Protein AF-A0A2E9F8Y3-F1 (afdb_monomer_lite)

Foldseek 3Di:
DPVVVVVVVVCCVPVVVVVVVVVVVVVVVVPPPPDDQLEDQPDPLQPDQLEKDQDPVDPQWMWTDDAAQRFQWIWIAGSNNHTDDIGHDPDDGRHGDRYDD

Radius of gyration: 26.41 Å; chains: 1; bounding box: 77×26×46 Å

Sequence (101 aa):
MPISKIYIHIVQLIVIPLCLTSSALYASEQDKDTWVDLGLIEHEEIREASGMVASRKNSGVLWIHNDSDNPNCLYALDIKGRHLGIYHIEGIINRDWEDIA

pLDDT: mean 87.55, std 10.81, range [58.41, 98.19]

Structure (mmCIF, N/CA/C/O backbone):
data_AF-A0A2E9F8Y3-F1
#
_entry.id   AF-A0A2E9F8Y3-F1
#
loop_
_atom_site.group_PDB
_atom_site.id
_atom_site.type_symbol
_atom_site.label_atom_id
_atom_site.label_alt_id
_atom_site.label_comp_id
_atom_site.label_asym_id
_atom_site.label_entity_id
_atom_site.label_seq_id
_atom_site.pdbx_PDB_ins_code
_atom_site.Cartn_x
_atom_site.Cartn_y
_atom_site.Cartn_z
_atom_site.occupancy
_atom_site.B_iso_or_equiv
_atom_site.auth_seq_id
_atom_site.auth_comp_id
_atom_site.auth_asym_id
_atom_site.auth_atom_id
_atom_site.pdbx_PDB_model_num
ATOM 1 N N . MET A 1 1 ? 65.399 -11.427 -23.860 1.00 59.41 1 MET A N 1
ATOM 2 C CA . MET A 1 1 ? 64.332 -10.504 -23.396 1.00 59.41 1 MET A CA 1
ATOM 3 C C . MET A 1 1 ? 63.160 -10.218 -24.374 1.00 59.41 1 MET A C 1
ATOM 5 O O . MET A 1 1 ? 62.316 -9.427 -23.970 1.00 59.41 1 MET A O 1
ATOM 9 N N . PRO A 1 2 ? 63.000 -10.816 -25.583 1.00 71.69 2 PRO A N 1
ATOM 10 C CA . PRO A 1 2 ? 61.796 -10.566 -26.406 1.00 71.69 2 PRO A CA 1
ATOM 11 C C . PRO A 1 2 ? 60.650 -11.575 -26.178 1.00 71.69 2 PRO A C 1
ATOM 13 O O . PRO A 1 2 ? 59.482 -11.215 -26.266 1.00 71.69 2 PRO A O 1
ATOM 16 N N . ILE A 1 3 ? 60.971 -12.821 -25.819 1.00 67.12 3 ILE A N 1
ATOM 17 C CA . ILE A 1 3 ? 60.002 -13.928 -25.751 1.00 67.12 3 ILE A CA 1
ATOM 18 C C . ILE A 1 3 ? 59.019 -13.779 -24.573 1.00 67.12 3 ILE A C 1
ATOM 20 O O . ILE A 1 3 ? 57.825 -14.003 -24.736 1.00 67.12 3 ILE A O 1
ATOM 24 N N . SER A 1 4 ? 59.477 -13.325 -23.401 1.00 69.19 4 SER A N 1
ATOM 25 C CA . SER A 1 4 ? 58.607 -13.118 -22.231 1.00 69.19 4 SER A CA 1
ATOM 26 C C . SER A 1 4 ? 57.571 -12.007 -22.436 1.00 69.19 4 SER A C 1
ATOM 28 O O . SER A 1 4 ? 56.451 -12.129 -21.954 1.00 69.19 4 SER A O 1
ATOM 30 N N . LYS A 1 5 ? 57.905 -10.953 -23.194 1.00 70.94 5 LYS A N 1
ATOM 31 C CA . LYS A 1 5 ? 56.957 -9.882 -23.547 1.00 70.94 5 LYS A CA 1
ATOM 32 C C . LYS A 1 5 ? 55.862 -10.387 -24.488 1.00 70.94 5 LYS A C 1
ATOM 34 O O . LYS A 1 5 ? 54.705 -10.029 -24.312 1.00 70.94 5 LYS A O 1
ATOM 39 N N . ILE A 1 6 ? 56.212 -11.267 -25.430 1.00 77.94 6 ILE A N 1
ATOM 40 C CA . ILE A 1 6 ? 55.250 -11.915 -26.335 1.00 77.94 6 ILE A CA 1
ATOM 41 C C . ILE A 1 6 ? 54.255 -12.773 -25.540 1.00 77.94 6 ILE A C 1
ATOM 43 O O . ILE A 1 6 ? 53.054 -12.649 -25.750 1.00 77.94 6 ILE A O 1
ATOM 47 N N . TYR A 1 7 ? 54.722 -13.568 -24.570 1.00 79.81 7 TYR A N 1
ATOM 48 C CA . TYR A 1 7 ? 53.830 -14.354 -23.708 1.00 79.81 7 TYR A CA 1
ATOM 49 C C . TYR A 1 7 ? 52.905 -13.484 -22.850 1.00 79.81 7 TYR A C 1
ATOM 51 O O . TYR A 1 7 ? 51.722 -13.792 -22.739 1.00 79.81 7 TYR A O 1
ATOM 59 N N . ILE A 1 8 ? 53.404 -12.375 -22.296 1.00 78.00 8 ILE A N 1
ATOM 60 C CA . ILE A 1 8 ? 52.576 -11.430 -21.530 1.00 78.00 8 ILE A CA 1
ATOM 61 C C . ILE A 1 8 ? 51.471 -10.838 -22.414 1.00 78.00 8 ILE A C 1
ATOM 63 O O . ILE A 1 8 ? 50.316 -10.808 -21.997 1.00 78.00 8 ILE A O 1
ATOM 67 N N . HIS A 1 9 ? 51.792 -10.434 -23.646 1.00 77.56 9 HIS A N 1
ATOM 68 C CA . HIS A 1 9 ? 50.793 -9.899 -24.572 1.00 77.56 9 HIS A CA 1
ATOM 69 C C . HIS A 1 9 ? 49.769 -10.950 -25.014 1.00 77.56 9 HIS A C 1
ATOM 71 O O . HIS A 1 9 ? 48.585 -10.637 -25.082 1.00 77.56 9 HIS A O 1
ATOM 77 N N . ILE A 1 10 ? 50.183 -12.200 -25.247 1.00 82.00 10 ILE A N 1
ATOM 78 C CA . ILE A 1 10 ? 49.256 -13.298 -25.567 1.00 82.00 10 ILE A CA 1
ATOM 79 C C . ILE A 1 10 ? 48.306 -13.568 -24.392 1.00 82.00 10 ILE A C 1
ATOM 81 O O . ILE A 1 10 ? 47.102 -13.692 -24.597 1.00 82.00 10 ILE A O 1
ATOM 85 N N . VAL A 1 11 ? 48.816 -13.602 -23.156 1.00 79.75 11 VAL A N 1
ATOM 86 C CA . VAL A 1 11 ? 47.981 -13.790 -21.958 1.00 79.75 11 VAL A CA 1
ATOM 87 C C . VAL A 1 11 ? 47.009 -12.622 -21.781 1.00 79.75 11 VAL A C 1
ATOM 89 O O . VAL A 1 11 ? 45.827 -12.850 -21.538 1.00 79.75 11 VAL A O 1
ATOM 92 N N . GLN A 1 12 ? 47.460 -11.379 -21.971 1.00 75.38 12 GLN A N 1
ATOM 93 C CA . GLN A 1 12 ? 46.590 -10.197 -21.922 1.00 75.38 12 GLN A CA 1
ATOM 94 C C . GLN A 1 12 ? 45.484 -10.249 -22.986 1.00 75.38 12 GLN A C 1
ATOM 96 O O . GLN A 1 12 ? 44.329 -9.974 -22.669 1.00 75.38 12 GLN A O 1
ATOM 101 N N . LEU A 1 13 ? 45.811 -10.658 -24.216 1.00 81.31 13 LEU A N 1
ATOM 102 C CA . LEU A 1 13 ? 44.851 -10.785 -25.319 1.00 81.31 13 LEU A CA 1
ATOM 103 C C . LEU A 1 13 ? 43.819 -11.899 -25.115 1.00 81.31 13 LEU A C 1
ATOM 105 O O . LEU A 1 13 ? 42.795 -11.876 -25.785 1.00 81.31 13 LEU A O 1
ATOM 109 N N . ILE A 1 14 ? 44.058 -12.853 -24.213 1.00 84.00 14 ILE A N 1
ATOM 110 C CA . ILE A 1 14 ? 43.098 -13.918 -23.888 1.00 84.00 14 ILE A CA 1
ATOM 111 C C . ILE A 1 14 ? 42.281 -13.547 -22.646 1.00 84.00 14 ILE A C 1
ATOM 113 O O . ILE A 1 14 ? 41.055 -13.632 -22.659 1.00 84.00 14 ILE A O 1
ATOM 117 N N . VAL A 1 15 ? 42.945 -13.106 -21.576 1.00 83.38 15 VAL A N 1
ATOM 118 C CA . VAL A 1 15 ? 42.305 -12.862 -20.275 1.00 83.38 15 VAL A CA 1
ATOM 119 C C . VAL A 1 15 ? 41.381 -11.646 -20.316 1.00 83.38 15 VAL A C 1
ATOM 121 O O . VAL A 1 15 ? 40.284 -11.700 -19.767 1.00 83.38 15 VAL A O 1
ATOM 124 N N . ILE A 1 16 ? 41.783 -10.564 -20.991 1.00 81.25 16 ILE A N 1
ATOM 125 C CA . ILE A 1 16 ? 40.987 -9.330 -21.052 1.00 81.25 16 ILE A CA 1
ATOM 126 C C . ILE A 1 16 ? 39.639 -9.557 -21.758 1.00 81.25 16 ILE A C 1
ATOM 128 O O . I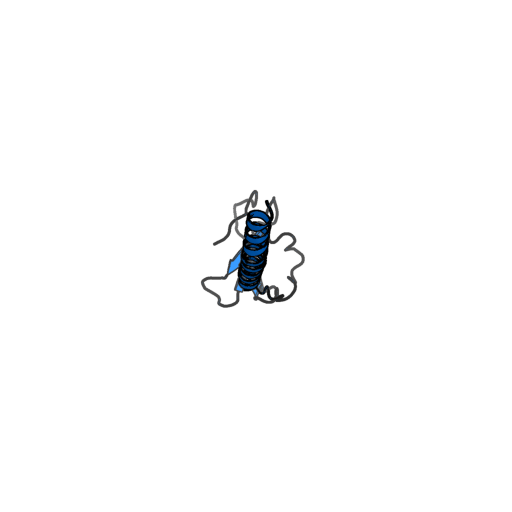LE A 1 16 ? 38.614 -9.259 -21.143 1.00 81.25 16 ILE A O 1
ATOM 132 N N . PRO A 1 17 ? 39.575 -10.105 -22.989 1.00 81.06 17 PRO A N 1
ATOM 133 C CA . PRO A 1 17 ? 38.287 -10.370 -23.622 1.00 81.06 17 PRO A CA 1
ATOM 134 C C . PRO A 1 17 ? 37.457 -11.403 -22.858 1.00 81.06 17 PRO A C 1
ATOM 136 O O . PRO A 1 17 ? 36.250 -11.215 -22.756 1.00 81.06 17 PRO A O 1
ATOM 139 N N . LEU A 1 18 ? 38.075 -12.423 -22.248 1.00 81.88 18 LEU A N 1
ATOM 140 C CA . LEU A 1 18 ? 37.351 -13.412 -21.440 1.00 81.88 18 LEU A CA 1
ATOM 141 C C . LEU A 1 18 ? 36.667 -12.774 -20.218 1.00 81.88 18 LEU A C 1
ATOM 143 O O . LEU A 1 18 ? 35.493 -13.044 -19.947 1.00 81.88 18 LEU A O 1
ATOM 147 N N . CYS A 1 19 ? 37.370 -11.884 -19.511 1.00 78.94 19 CYS A N 1
ATOM 148 C CA . CYS A 1 19 ? 36.794 -11.115 -18.410 1.00 78.94 19 CYS A CA 1
ATOM 149 C C . CYS A 1 19 ? 35.650 -10.218 -18.891 1.00 78.94 19 CYS A C 1
ATOM 151 O O . CYS A 1 19 ? 34.574 -10.257 -18.302 1.00 78.94 19 CYS A O 1
ATOM 153 N N . LEU A 1 20 ? 35.848 -9.476 -19.985 1.00 79.31 20 LEU A N 1
ATOM 154 C CA . LEU A 1 20 ? 34.827 -8.574 -20.528 1.00 79.31 20 LEU A CA 1
ATOM 155 C C . LEU A 1 20 ? 33.558 -9.323 -20.967 1.00 79.31 20 LEU A C 1
ATOM 157 O O . LEU A 1 20 ? 32.454 -8.858 -20.692 1.00 79.31 20 LEU A O 1
ATOM 161 N N . THR A 1 21 ? 33.691 -10.500 -21.592 1.00 78.62 21 THR A N 1
ATOM 162 C CA . THR A 1 21 ? 32.532 -11.318 -21.991 1.00 78.62 21 THR A CA 1
ATOM 163 C C . THR A 1 21 ? 31.775 -11.890 -20.798 1.00 78.62 21 THR A C 1
ATOM 165 O O . THR A 1 21 ? 30.550 -11.952 -20.831 1.00 78.62 21 THR A O 1
ATOM 168 N N . SER A 1 22 ? 32.491 -12.270 -19.735 1.00 79.94 22 SER A N 1
ATOM 169 C CA . SER A 1 22 ? 31.883 -12.770 -18.501 1.00 79.94 22 SER A CA 1
ATOM 170 C C . SER A 1 22 ? 31.070 -11.665 -17.823 1.00 79.94 22 SER A C 1
ATOM 172 O O . SER A 1 22 ? 29.885 -11.845 -17.557 1.00 79.94 22 SER A O 1
ATOM 174 N N . SER A 1 23 ? 31.660 -10.476 -17.654 1.00 72.88 23 SER A N 1
ATOM 175 C CA . SER A 1 23 ? 30.978 -9.305 -17.087 1.00 72.88 23 SER A CA 1
ATOM 176 C C . SER A 1 23 ? 29.727 -8.902 -17.871 1.00 72.88 23 SER A C 1
ATOM 178 O O . SER A 1 23 ? 28.716 -8.563 -17.263 1.00 72.88 23 SER A O 1
ATOM 180 N N . ALA A 1 24 ? 29.772 -8.962 -19.205 1.00 74.56 24 ALA A N 1
ATOM 181 C CA . ALA A 1 24 ? 28.618 -8.654 -20.048 1.00 74.56 24 ALA A CA 1
ATOM 182 C C . ALA A 1 24 ? 27.488 -9.690 -19.906 1.00 74.56 24 ALA A C 1
ATOM 184 O O . ALA A 1 24 ? 26.320 -9.308 -19.858 1.00 74.56 24 ALA A O 1
ATOM 185 N N . LEU A 1 25 ? 27.820 -10.983 -19.788 1.00 76.00 25 LEU A N 1
ATOM 186 C CA . LEU A 1 25 ? 26.831 -12.032 -19.517 1.00 76.00 25 LEU A CA 1
ATOM 187 C C . LEU A 1 25 ? 26.162 -11.828 -18.151 1.00 76.00 25 LEU A C 1
ATOM 189 O O . LEU A 1 25 ? 24.934 -11.818 -18.082 1.00 76.00 25 LEU A O 1
ATOM 193 N N . TYR A 1 26 ? 26.959 -11.592 -17.102 1.00 74.94 26 TYR A N 1
ATOM 194 C CA . TYR A 1 26 ? 26.453 -11.298 -15.757 1.00 74.94 26 TYR A CA 1
ATOM 195 C C . TYR A 1 26 ? 25.541 -10.063 -15.741 1.00 74.94 26 TYR A C 1
ATOM 197 O O . TYR A 1 26 ? 24.488 -10.093 -15.111 1.00 74.94 26 TYR A O 1
ATOM 205 N N . ALA A 1 27 ? 25.899 -9.003 -16.472 1.00 69.00 27 ALA A N 1
ATOM 206 C CA . ALA A 1 27 ? 25.065 -7.807 -16.583 1.00 69.00 27 ALA A CA 1
ATOM 207 C C . ALA A 1 27 ? 23.735 -8.079 -17.311 1.00 69.00 27 ALA A C 1
ATOM 209 O O . ALA A 1 27 ? 22.703 -7.557 -16.904 1.00 69.00 27 ALA A O 1
ATOM 210 N N . SER A 1 28 ? 23.737 -8.919 -18.354 1.00 67.75 28 SER A N 1
ATOM 211 C CA . SER A 1 28 ? 22.512 -9.275 -19.088 1.00 67.75 28 SER A CA 1
ATOM 212 C C . SER A 1 28 ? 21.544 -10.151 -18.285 1.00 67.75 28 SER A C 1
ATOM 214 O O . SER A 1 28 ? 20.338 -10.110 -18.509 1.00 67.75 28 SER A O 1
ATOM 216 N N . GLU A 1 29 ? 22.049 -10.940 -17.334 1.00 68.12 29 GLU A N 1
ATOM 217 C CA . GLU A 1 29 ? 21.216 -11.791 -16.480 1.00 68.12 29 GLU A CA 1
ATOM 218 C C . GLU A 1 29 ? 20.450 -10.980 -15.422 1.00 68.12 29 GLU A C 1
ATOM 220 O O . GLU A 1 29 ? 19.373 -11.390 -14.987 1.00 68.12 29 GLU A O 1
ATOM 225 N N . GLN A 1 30 ? 20.972 -9.804 -15.067 1.00 62.66 30 GLN A N 1
ATOM 226 C CA . GLN A 1 30 ? 20.398 -8.905 -14.068 1.00 62.66 30 GLN A CA 1
ATOM 227 C C . GLN A 1 30 ? 19.193 -8.093 -14.592 1.00 62.66 30 GLN A C 1
ATOM 229 O O . GLN A 1 30 ? 18.490 -7.472 -13.803 1.00 62.66 30 GLN A O 1
ATOM 234 N N . ASP A 1 31 ? 18.899 -8.148 -15.896 1.00 58.41 31 ASP A N 1
ATOM 235 C CA . ASP A 1 31 ? 17.802 -7.407 -16.548 1.00 58.41 31 ASP A CA 1
ATOM 236 C C . ASP A 1 31 ? 16.447 -8.157 -16.528 1.00 58.41 31 ASP A C 1
ATOM 238 O O . ASP A 1 31 ? 15.509 -7.829 -17.254 1.00 58.41 31 ASP A O 1
ATOM 242 N N . LYS A 1 32 ? 16.325 -9.214 -15.709 1.00 58.41 32 LYS A N 1
ATOM 243 C CA . LYS A 1 32 ? 15.087 -10.010 -15.575 1.00 58.41 32 LYS A CA 1
ATOM 244 C C . LYS A 1 32 ? 14.006 -9.364 -14.707 1.00 58.41 32 LYS A C 1
ATOM 246 O O . LYS A 1 32 ? 12.859 -9.803 -14.771 1.00 58.41 32 LYS A O 1
ATOM 251 N N . ASP A 1 33 ? 14.336 -8.319 -13.958 1.00 68.44 33 ASP A N 1
ATOM 252 C CA . ASP A 1 33 ? 13.376 -7.584 -13.134 1.00 68.44 33 ASP A CA 1
ATOM 253 C C . ASP A 1 33 ? 12.777 -6.425 -13.938 1.00 68.44 33 ASP A C 1
ATOM 255 O O . ASP A 1 33 ? 13.024 -5.245 -13.685 1.00 68.44 33 ASP A O 1
ATOM 259 N N . THR A 1 34 ? 11.994 -6.763 -14.965 1.00 79.38 34 THR A N 1
ATOM 260 C CA . THR A 1 34 ? 11.222 -5.758 -15.698 1.00 79.38 34 THR A CA 1
ATOM 261 C C . THR A 1 34 ? 10.071 -5.281 -14.813 1.00 79.38 34 THR A C 1
ATOM 263 O O . THR A 1 34 ? 9.045 -5.949 -14.683 1.00 79.38 34 THR A O 1
ATOM 266 N N . TRP A 1 35 ? 10.238 -4.118 -14.193 1.00 83.75 35 TRP A N 1
ATOM 267 C CA . TRP A 1 35 ? 9.157 -3.439 -13.488 1.00 83.75 35 TRP A CA 1
ATOM 268 C C . TRP A 1 35 ? 8.087 -3.006 -14.490 1.00 83.75 35 TRP A C 1
ATOM 270 O O . TRP A 1 35 ? 8.393 -2.439 -15.541 1.00 83.75 35 TRP A O 1
ATOM 280 N N . VAL A 1 36 ? 6.825 -3.277 -14.165 1.00 87.38 36 VAL A N 1
ATOM 281 C CA . VAL A 1 36 ? 5.680 -2.830 -14.960 1.00 87.38 36 VAL A CA 1
ATOM 282 C C . VAL A 1 36 ? 4.988 -1.715 -14.193 1.00 87.38 36 VAL A C 1
ATOM 284 O O . VAL A 1 36 ? 4.552 -1.925 -13.064 1.00 87.38 36 VAL A O 1
ATOM 287 N N . ASP A 1 37 ? 4.879 -0.541 -14.812 1.00 91.31 37 ASP A N 1
ATOM 288 C CA . ASP A 1 37 ? 4.027 0.532 -14.304 1.00 91.31 37 ASP A CA 1
ATOM 289 C C . ASP A 1 37 ? 2.554 0.122 -14.466 1.00 91.31 37 ASP A C 1
ATOM 291 O O . ASP A 1 37 ? 2.084 -0.140 -15.579 1.00 91.31 37 ASP A O 1
ATOM 295 N N . LEU A 1 38 ? 1.842 0.013 -13.343 1.00 92.06 38 LEU A N 1
ATOM 296 C CA . LEU A 1 38 ? 0.433 -0.379 -13.297 1.00 92.06 38 LEU A CA 1
ATOM 297 C C . LEU A 1 38 ? -0.522 0.808 -13.102 1.00 92.06 38 LEU A C 1
ATOM 299 O O . LEU A 1 38 ? -1.738 0.607 -13.173 1.00 92.06 38 LEU A O 1
ATOM 303 N N . GLY A 1 39 ? -0.001 2.023 -12.910 1.00 91.62 39 GLY A N 1
ATOM 304 C CA . GLY A 1 39 ? -0.785 3.235 -12.691 1.00 91.62 39 GLY A CA 1
ATOM 305 C C . GLY A 1 39 ? -0.490 3.943 -11.368 1.00 91.62 39 GLY A C 1
ATOM 306 O O . GLY A 1 39 ? 0.390 3.564 -10.598 1.00 91.62 39 GLY A O 1
ATOM 307 N N . LEU A 1 40 ? -1.258 5.006 -11.121 1.00 94.12 40 LEU A N 1
ATOM 308 C CA . LEU A 1 40 ? -1.163 5.836 -9.922 1.00 94.12 40 LEU A CA 1
ATOM 309 C C . LEU A 1 40 ? -2.225 5.431 -8.896 1.00 94.12 40 LEU A C 1
ATOM 311 O O . LEU A 1 40 ? -3.341 5.066 -9.259 1.00 94.12 40 LEU A O 1
ATOM 315 N N . ILE A 1 41 ? -1.892 5.558 -7.612 1.00 95.94 41 ILE A N 1
ATOM 316 C CA . ILE A 1 41 ? -2.869 5.447 -6.526 1.00 95.94 41 ILE A CA 1
ATOM 317 C C . ILE A 1 41 ? -3.799 6.663 -6.580 1.00 95.94 41 ILE A C 1
ATOM 319 O O . ILE A 1 41 ? -3.340 7.802 -6.544 1.00 95.94 41 ILE A O 1
ATOM 323 N N . GLU A 1 42 ? -5.106 6.421 -6.664 1.00 95.31 42 GLU A N 1
ATOM 324 C CA . GLU A 1 42 ? -6.103 7.484 -6.857 1.00 95.31 42 GLU A CA 1
ATOM 325 C C . GLU A 1 42 ? -6.536 8.169 -5.547 1.00 95.31 42 GLU A C 1
ATOM 327 O O . GLU A 1 42 ? -7.074 9.273 -5.579 1.00 95.31 42 GLU A O 1
ATOM 332 N N . HIS A 1 43 ? -6.341 7.524 -4.391 1.00 96.38 43 HIS A N 1
ATOM 333 C CA . HIS A 1 43 ? -6.829 8.032 -3.106 1.00 96.38 43 HIS A CA 1
ATOM 334 C C . HIS A 1 43 ? -5.821 8.979 -2.445 1.00 96.38 43 HIS A C 1
ATOM 336 O O . HIS A 1 43 ? -4.793 8.539 -1.935 1.00 96.38 43 HIS A O 1
ATOM 342 N N . GLU A 1 44 ? -6.148 10.270 -2.391 1.00 95.31 44 GLU A N 1
ATOM 343 C CA . GLU A 1 44 ? -5.236 11.339 -1.944 1.00 95.31 44 GLU A CA 1
ATOM 344 C C . GLU A 1 44 ? -4.749 11.211 -0.489 1.00 95.31 44 GLU A C 1
ATOM 346 O O . GLU A 1 44 ? -3.681 11.723 -0.151 1.00 95.31 44 GLU A O 1
ATOM 351 N N . GLU A 1 45 ? -5.496 10.524 0.383 1.00 95.62 45 GLU A N 1
ATOM 352 C CA . GLU A 1 45 ? -5.067 10.296 1.775 1.00 95.62 45 GLU A CA 1
ATOM 353 C C . GLU A 1 45 ? -3.940 9.255 1.891 1.00 95.62 45 GLU A C 1
ATOM 355 O O . GLU A 1 45 ? -3.274 9.181 2.922 1.00 95.62 45 GLU A O 1
ATOM 360 N N . ILE A 1 46 ? -3.668 8.477 0.839 1.00 95.69 46 ILE A N 1
ATOM 361 C CA . ILE A 1 46 ? -2.539 7.540 0.788 1.00 95.69 46 ILE A CA 1
ATOM 362 C C . ILE A 1 46 ? -1.305 8.306 0.303 1.00 95.69 46 ILE A C 1
ATOM 364 O O . ILE A 1 46 ? -1.005 8.352 -0.888 1.00 95.69 46 ILE A O 1
ATOM 368 N N . ARG A 1 47 ? -0.607 8.960 1.233 1.00 92.00 47 ARG A N 1
ATOM 369 C CA . ARG A 1 47 ? 0.524 9.850 0.919 1.00 92.00 47 ARG A CA 1
ATOM 370 C C . ARG A 1 47 ? 1.889 9.179 1.020 1.00 92.00 47 ARG A C 1
ATOM 372 O O . ARG A 1 47 ? 2.852 9.713 0.475 1.00 92.00 47 ARG A O 1
ATOM 379 N N . GLU A 1 48 ? 1.963 8.051 1.718 1.00 91.75 48 GLU A N 1
ATOM 380 C CA . GLU A 1 48 ? 3.217 7.355 2.024 1.00 91.75 48 GLU A CA 1
ATOM 381 C C . GLU A 1 48 ? 3.190 5.914 1.530 1.00 91.75 48 GLU A C 1
ATOM 383 O O . GLU A 1 48 ? 4.151 5.477 0.904 1.00 91.75 48 GLU A O 1
ATOM 388 N N . ALA A 1 49 ? 2.073 5.209 1.753 1.00 93.81 49 ALA A N 1
ATOM 389 C CA . ALA A 1 49 ? 1.957 3.779 1.471 1.00 93.81 49 ALA A CA 1
ATOM 390 C C . ALA A 1 49 ? 3.097 2.956 2.112 1.00 93.81 49 ALA A C 1
ATOM 392 O O . ALA A 1 49 ? 3.714 2.124 1.446 1.00 93.81 49 ALA A O 1
ATOM 393 N N . SER A 1 50 ? 3.369 3.204 3.399 1.00 94.94 50 SER A N 1
ATOM 394 C CA . SER A 1 50 ? 4.482 2.633 4.172 1.00 94.94 50 SER A CA 1
ATOM 395 C C . SER A 1 50 ? 4.530 1.104 4.129 1.00 94.94 50 SER A C 1
ATOM 397 O O . SER A 1 50 ? 5.609 0.529 4.022 1.00 94.94 50 SER A O 1
ATOM 399 N N . GLY A 1 51 ? 3.367 0.443 4.113 1.00 94.81 51 GLY A N 1
ATOM 400 C CA . GLY A 1 51 ? 3.262 -1.003 3.906 1.00 94.81 51 GLY A CA 1
ATOM 401 C C . GLY A 1 51 ? 2.194 -1.375 2.880 1.00 94.81 51 GLY A C 1
ATOM 402 O O . GLY A 1 51 ? 1.170 -0.698 2.754 1.00 94.81 51 GLY A O 1
ATOM 403 N N . MET A 1 52 ? 2.424 -2.475 2.149 1.00 94.94 52 MET A N 1
ATOM 404 C CA . MET A 1 52 ? 1.508 -3.008 1.136 1.00 94.94 52 MET A CA 1
ATOM 405 C C . MET A 1 52 ? 1.544 -4.539 1.059 1.00 94.94 52 MET A C 1
ATOM 407 O O . MET A 1 52 ? 2.615 -5.135 0.977 1.00 94.94 52 MET A O 1
ATOM 411 N N . VAL A 1 53 ? 0.375 -5.182 0.959 1.00 96.94 53 VAL A N 1
ATOM 412 C CA . VAL A 1 53 ? 0.284 -6.636 0.742 1.00 96.94 53 VAL A CA 1
ATOM 413 C C . VAL A 1 53 ? -0.892 -7.045 -0.136 1.00 96.94 53 VAL A C 1
ATOM 415 O O . VAL A 1 53 ? -1.972 -6.457 -0.094 1.00 96.94 53 VAL A O 1
ATOM 418 N N . ALA A 1 54 ? -0.712 -8.112 -0.916 1.00 97.12 54 ALA A N 1
ATOM 419 C CA . ALA A 1 54 ? -1.804 -8.735 -1.652 1.00 97.12 54 ALA A CA 1
ATOM 420 C C . ALA A 1 54 ? -2.803 -9.414 -0.703 1.00 97.12 54 ALA A C 1
ATOM 422 O O . ALA A 1 54 ? -2.447 -10.180 0.196 1.00 97.12 54 ALA A O 1
ATOM 423 N N . SER A 1 55 ? -4.090 -9.178 -0.932 1.00 97.06 55 SER A N 1
ATOM 424 C CA . SER A 1 55 ? -5.152 -9.793 -0.148 1.00 97.06 55 SER A CA 1
ATOM 425 C C . SER A 1 55 ? -5.187 -11.310 -0.344 1.00 97.06 55 SER A C 1
ATOM 427 O O . SER A 1 55 ? -5.324 -11.818 -1.455 1.00 97.06 55 SER A O 1
ATOM 429 N N . ARG A 1 56 ? -5.171 -12.050 0.770 1.00 96.12 56 ARG A N 1
ATOM 430 C CA . ARG A 1 56 ? -5.304 -13.519 0.776 1.00 96.12 56 ARG A CA 1
ATOM 431 C C . ARG A 1 56 ? -6.705 -14.008 0.399 1.00 96.12 56 ARG A C 1
ATOM 433 O O . ARG A 1 56 ? -6.855 -15.142 -0.042 1.00 96.12 56 ARG A O 1
ATOM 440 N N . LYS A 1 57 ? -7.737 -13.185 0.620 1.00 96.56 57 LYS A N 1
ATOM 441 C CA . LYS A 1 57 ? -9.150 -13.564 0.416 1.00 96.56 57 LYS A CA 1
ATOM 442 C C . LYS A 1 57 ? -9.768 -12.972 -0.847 1.00 96.56 57 LYS A C 1
ATOM 444 O O . LYS A 1 57 ? -10.716 -13.547 -1.367 1.00 96.56 57 LYS A O 1
ATOM 449 N N . ASN A 1 58 ? -9.247 -11.843 -1.328 1.00 97.06 58 ASN A N 1
ATOM 450 C CA . ASN A 1 58 ? -9.820 -11.105 -2.452 1.00 97.06 58 ASN A CA 1
ATOM 451 C C . ASN A 1 58 ? -8.771 -10.982 -3.560 1.00 97.06 58 ASN A C 1
ATOM 453 O O . ASN A 1 58 ? -7.863 -10.160 -3.467 1.00 97.06 58 ASN A O 1
ATOM 457 N N . SER A 1 59 ? -8.877 -11.817 -4.594 1.00 97.19 59 SER A N 1
ATOM 458 C CA . SER A 1 59 ? -7.934 -11.790 -5.717 1.00 97.19 59 SER A CA 1
ATOM 459 C C . SER A 1 59 ? -7.933 -10.417 -6.399 1.00 97.19 59 SER A C 1
ATOM 461 O O . SER A 1 59 ? -8.995 -9.851 -6.652 1.00 97.19 59 SER A O 1
ATOM 463 N N . GLY A 1 60 ? -6.741 -9.882 -6.678 1.00 96.56 60 GLY A N 1
ATOM 464 C CA . GLY A 1 60 ? -6.563 -8.576 -7.319 1.00 96.56 60 GLY A CA 1
ATOM 465 C C . GLY A 1 60 ? -6.708 -7.364 -6.393 1.00 96.56 60 GLY A C 1
ATOM 466 O O . GLY A 1 60 ? -6.654 -6.242 -6.890 1.00 96.56 60 GLY A O 1
ATOM 467 N N . VAL A 1 61 ? -6.875 -7.574 -5.082 1.00 98.06 61 VAL A N 1
ATOM 468 C CA . VAL A 1 61 ? -6.927 -6.503 -4.076 1.00 98.06 61 VAL A CA 1
ATOM 469 C C . VAL A 1 61 ? -5.592 -6.396 -3.345 1.00 98.06 61 VAL A C 1
ATOM 471 O O . VAL A 1 61 ? -5.031 -7.410 -2.924 1.00 98.06 61 VAL A O 1
ATOM 474 N N . LEU A 1 62 ? -5.129 -5.168 -3.148 1.00 97.81 62 LEU A N 1
ATOM 475 C CA . LEU A 1 62 ? -3.979 -4.799 -2.331 1.00 97.81 62 LEU A CA 1
ATOM 476 C C . LEU A 1 62 ? -4.470 -4.069 -1.074 1.00 97.81 62 LEU A C 1
ATOM 478 O O . LEU A 1 62 ? -5.405 -3.273 -1.151 1.00 97.81 62 LEU A O 1
ATOM 482 N N . TRP A 1 63 ? -3.852 -4.348 0.070 1.00 97.88 63 TRP A N 1
ATOM 483 C CA . TRP A 1 63 ? -4.047 -3.615 1.323 1.00 97.88 63 TRP A CA 1
ATOM 484 C C . TRP A 1 63 ? -2.838 -2.730 1.584 1.00 97.88 63 TRP A C 1
ATOM 486 O O . TRP A 1 63 ? -1.718 -3.220 1.466 1.00 97.88 63 TRP A O 1
ATOM 496 N N . ILE A 1 64 ? -3.070 -1.468 1.943 1.00 97.06 64 ILE A N 1
ATOM 497 C CA . ILE A 1 64 ? -2.036 -0.453 2.198 1.00 97.06 64 ILE A CA 1
ATOM 498 C C . ILE A 1 64 ? -2.330 0.305 3.499 1.00 97.06 64 ILE A C 1
ATOM 500 O O . ILE A 1 64 ? -3.498 0.481 3.850 1.00 97.06 64 ILE A O 1
ATOM 504 N N . HIS A 1 65 ? -1.293 0.805 4.176 1.00 96.88 65 HIS A N 1
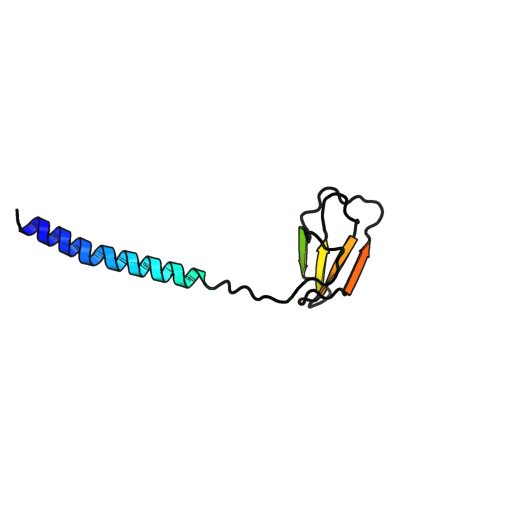ATOM 505 C CA . HIS A 1 65 ? -1.402 1.820 5.235 1.00 96.88 65 HIS A CA 1
ATOM 506 C C . HIS A 1 65 ? -0.329 2.913 5.083 1.00 96.88 65 HIS A C 1
ATOM 508 O O . HIS A 1 65 ? 0.679 2.706 4.414 1.00 96.88 65 HIS A O 1
ATOM 514 N N . ASN A 1 66 ? -0.555 4.070 5.712 1.00 95.94 66 ASN A N 1
ATOM 515 C CA . ASN A 1 66 ? 0.503 5.048 6.013 1.00 95.94 66 ASN A CA 1
ATOM 516 C C . ASN A 1 66 ? 1.014 4.814 7.450 1.00 95.94 66 ASN A C 1
ATOM 518 O O . ASN A 1 66 ? 0.398 4.033 8.180 1.00 95.94 66 ASN A O 1
ATOM 522 N N . ASP A 1 67 ? 2.071 5.502 7.875 1.00 91.88 67 ASP A N 1
ATOM 523 C CA . ASP A 1 67 ? 2.649 5.396 9.228 1.00 91.88 67 ASP A CA 1
ATOM 524 C C . ASP A 1 67 ? 2.512 6.721 10.032 1.00 91.88 67 ASP A C 1
ATOM 526 O O . ASP A 1 67 ? 1.916 7.670 9.540 1.00 91.88 67 ASP A O 1
ATOM 530 N N . SER A 1 68 ? 3.031 6.831 11.261 1.00 88.88 68 SER A N 1
ATOM 531 C CA . SER A 1 68 ? 3.375 8.090 11.936 1.00 88.88 68 SER A CA 1
ATOM 532 C C . SER A 1 68 ? 2.186 9.021 12.215 1.00 88.88 68 SER A C 1
ATOM 534 O O . SER A 1 68 ? 2.071 10.123 11.679 1.00 88.88 68 SER A O 1
ATOM 536 N N . ASP A 1 69 ? 1.295 8.574 13.101 1.00 84.31 69 ASP A N 1
ATOM 537 C CA . ASP A 1 69 ? 0.071 9.250 13.563 1.00 84.31 69 ASP A CA 1
ATOM 538 C C . ASP A 1 69 ? -0.986 9.495 12.466 1.00 84.31 69 ASP A C 1
ATOM 540 O O . ASP A 1 69 ? -1.985 10.190 12.686 1.00 84.31 69 ASP A O 1
ATOM 544 N N . ASN A 1 70 ? -0.818 8.884 11.288 1.00 90.94 70 ASN A N 1
ATOM 545 C CA . ASN A 1 70 ? -1.870 8.804 10.278 1.00 90.94 70 ASN A CA 1
ATOM 546 C C . ASN A 1 70 ? -3.096 8.025 10.802 1.00 90.94 70 ASN A C 1
ATOM 548 O O . ASN A 1 70 ? -3.000 7.283 11.784 1.00 90.94 70 ASN A O 1
ATOM 552 N N . PRO A 1 71 ? -4.270 8.139 10.149 1.00 93.62 71 PRO A N 1
ATOM 553 C CA . PRO A 1 71 ? -5.455 7.393 10.557 1.00 93.62 71 PRO A CA 1
ATOM 554 C C . PRO A 1 71 ? -5.184 5.891 10.715 1.00 93.62 71 PRO A C 1
ATOM 556 O O . PRO A 1 71 ? -4.498 5.280 9.895 1.00 93.62 71 PRO A O 1
ATOM 559 N N . ASN A 1 72 ? -5.776 5.288 11.749 1.00 95.00 72 ASN A N 1
ATOM 560 C CA . ASN A 1 72 ? -5.634 3.865 12.079 1.00 95.00 72 ASN A CA 1
ATOM 561 C C . ASN A 1 72 ? -6.459 3.000 11.117 1.00 95.00 72 ASN A C 1
ATOM 563 O O . ASN A 1 72 ? -7.442 2.369 11.511 1.00 95.00 72 ASN A O 1
ATOM 567 N N . CYS A 1 73 ? -6.136 3.031 9.832 1.00 96.25 73 CYS A N 1
ATOM 568 C CA . CYS A 1 73 ? -6.939 2.384 8.811 1.00 96.25 73 CYS A CA 1
ATOM 569 C C . CYS A 1 73 ? -6.086 1.697 7.749 1.00 96.25 73 CYS A C 1
ATOM 571 O O . CYS A 1 73 ? -4.925 2.036 7.527 1.00 96.25 73 CYS A O 1
ATOM 573 N N . LEU A 1 74 ? -6.703 0.716 7.098 1.00 96.94 74 LEU A N 1
ATOM 574 C CA . LEU A 1 74 ? -6.185 0.069 5.906 1.00 96.94 74 LEU A CA 1
ATOM 575 C C . LEU A 1 74 ? -6.994 0.532 4.701 1.00 96.94 74 LEU A C 1
ATOM 577 O O . LEU A 1 74 ? -8.228 0.538 4.738 1.00 96.94 74 LEU A O 1
ATOM 581 N N . TYR A 1 75 ? -6.306 0.837 3.612 1.00 97.94 75 TYR A N 1
ATOM 582 C CA . TYR A 1 75 ? -6.914 1.144 2.327 1.00 97.94 75 TYR A CA 1
ATOM 583 C C . TYR A 1 75 ? -6.885 -0.102 1.445 1.00 97.94 75 TYR A C 1
ATOM 585 O O . TYR A 1 75 ? -5.841 -0.737 1.292 1.00 97.94 75 TYR A O 1
ATOM 593 N N . ALA A 1 76 ? -8.025 -0.451 0.853 1.00 98.19 76 ALA A N 1
ATOM 594 C CA . ALA A 1 76 ? -8.105 -1.460 -0.194 1.00 98.19 76 ALA A CA 1
ATOM 595 C C . ALA A 1 76 ? -7.969 -0.784 -1.557 1.00 98.19 76 ALA A C 1
ATOM 597 O O . ALA A 1 76 ? -8.752 0.118 -1.867 1.00 98.19 76 ALA A O 1
ATOM 598 N N . LEU A 1 77 ? -7.041 -1.257 -2.383 1.00 98.19 77 LEU A N 1
ATOM 599 C CA . LEU A 1 77 ? -6.896 -0.853 -3.780 1.00 98.19 77 LEU A CA 1
ATOM 600 C C . LEU A 1 77 ? -7.016 -2.066 -4.702 1.00 98.19 77 LEU A C 1
ATOM 602 O O . LEU A 1 77 ? -6.774 -3.197 -4.280 1.00 98.19 77 LEU A O 1
ATOM 606 N N . ASP A 1 78 ? -7.341 -1.849 -5.971 1.00 97.50 78 ASP A N 1
ATOM 607 C CA . ASP A 1 78 ? -7.022 -2.842 -6.996 1.00 97.50 78 ASP A CA 1
ATOM 608 C C . ASP A 1 78 ? -5.580 -2.682 -7.508 1.00 97.50 78 ASP A C 1
ATOM 610 O O . ASP A 1 78 ? -4.880 -1.726 -7.173 1.00 97.50 78 ASP A O 1
ATOM 614 N N . ILE A 1 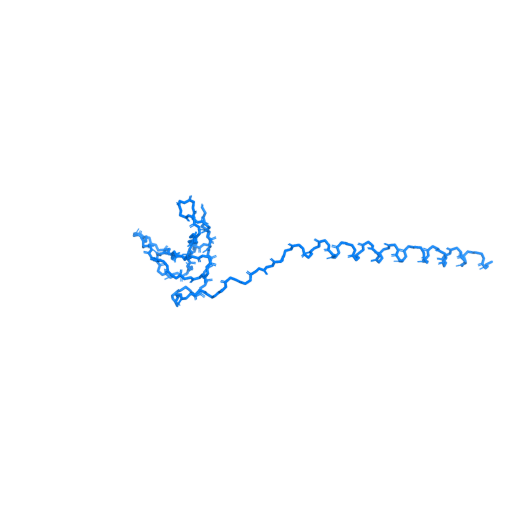79 ? -5.131 -3.607 -8.359 1.0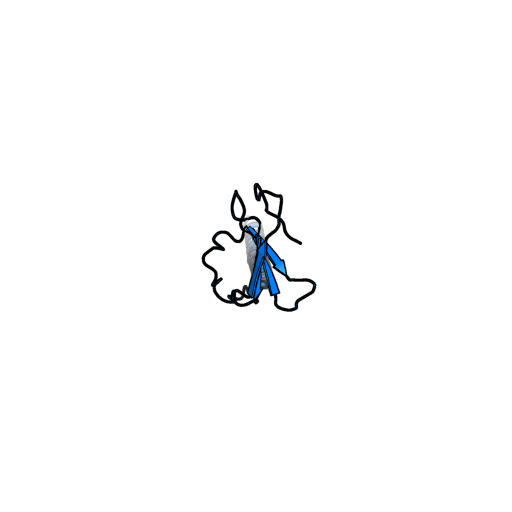0 95.88 79 ILE A N 1
ATOM 615 C CA . ILE A 1 79 ? -3.767 -3.582 -8.916 1.00 95.88 79 ILE A CA 1
ATOM 616 C C . ILE A 1 79 ? -3.455 -2.364 -9.803 1.00 95.88 79 ILE A C 1
ATOM 618 O O . ILE A 1 79 ? -2.309 -2.208 -10.205 1.00 95.88 79 ILE A O 1
ATOM 622 N N . LYS A 1 80 ? -4.451 -1.540 -10.151 1.00 96.19 80 LYS A N 1
ATOM 623 C CA . LYS A 1 80 ? -4.279 -0.315 -10.947 1.00 96.19 80 LYS A CA 1
ATOM 624 C C . LYS A 1 80 ? -4.304 0.952 -10.089 1.00 96.19 80 LYS A C 1
ATOM 626 O O . LYS A 1 80 ? -4.335 2.044 -10.642 1.00 96.19 80 LYS A O 1
ATOM 631 N N . GLY A 1 81 ? -4.329 0.808 -8.761 1.00 96.19 81 GLY A N 1
ATOM 632 C CA . GLY A 1 81 ? -4.352 1.926 -7.819 1.00 96.19 81 GLY A CA 1
ATOM 633 C C . GLY A 1 81 ? -5.741 2.513 -7.561 1.00 96.19 81 GLY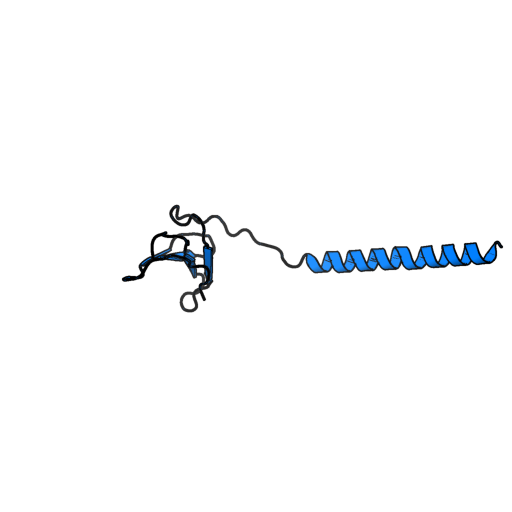 A C 1
ATOM 634 O O . GLY A 1 81 ? -5.847 3.519 -6.855 1.00 96.19 81 GLY A O 1
ATOM 635 N N . ARG A 1 82 ? -6.814 1.890 -8.074 1.00 97.50 82 ARG A N 1
ATOM 636 C CA . ARG A 1 82 ? -8.183 2.372 -7.846 1.00 97.50 82 ARG A CA 1
ATOM 637 C C . ARG A 1 82 ? -8.628 2.061 -6.431 1.00 97.50 82 ARG A C 1
ATOM 639 O O . ARG A 1 82 ? -8.494 0.926 -5.972 1.00 97.50 82 ARG A O 1
ATOM 646 N N . HIS A 1 83 ? -9.210 3.051 -5.765 1.00 97.62 83 HIS A N 1
ATOM 647 C CA . HIS A 1 83 ? -9.709 2.897 -4.406 1.00 97.62 83 HIS A CA 1
ATOM 648 C C . HIS A 1 83 ? -10.932 1.972 -4.344 1.00 97.62 83 HIS A C 1
ATOM 650 O O . HIS A 1 83 ? -11.903 2.159 -5.077 1.00 97.62 83 HIS A O 1
ATOM 656 N N . LEU A 1 84 ? -10.897 0.988 -3.445 1.00 98.19 84 LEU A N 1
ATOM 657 C CA . LEU A 1 84 ? -11.977 0.019 -3.235 1.00 98.19 84 LEU A CA 1
ATOM 658 C C . LEU A 1 84 ? -12.670 0.175 -1.875 1.00 98.19 84 LEU A C 1
ATOM 660 O O . LEU A 1 84 ? -13.799 -0.287 -1.718 1.00 98.19 84 LEU A O 1
ATOM 664 N N . GLY A 1 85 ? -12.016 0.800 -0.894 1.00 97.81 85 GLY A N 1
ATOM 665 C CA . GLY A 1 85 ? -12.602 1.072 0.417 1.00 97.81 85 GLY A CA 1
ATOM 666 C C . GLY A 1 85 ? -11.572 1.290 1.522 1.00 97.81 85 GLY A C 1
ATOM 667 O O . GLY A 1 85 ? -10.372 1.100 1.323 1.00 97.81 85 GLY A O 1
ATOM 668 N N . ILE A 1 86 ? -12.067 1.665 2.703 1.00 98.00 86 ILE A N 1
ATOM 669 C CA . ILE A 1 86 ? -11.269 1.923 3.908 1.00 98.00 86 ILE A CA 1
ATOM 670 C C . ILE A 1 86 ? -11.776 1.031 5.039 1.00 98.00 86 ILE A C 1
ATOM 672 O O . ILE A 1 86 ? -12.982 0.940 5.279 1.00 98.00 86 ILE A O 1
ATOM 676 N N . TYR A 1 87 ? -10.854 0.399 5.757 1.00 96.69 87 TYR A N 1
ATOM 677 C CA . TYR A 1 87 ? -11.138 -0.364 6.965 1.00 96.69 87 TYR A CA 1
ATOM 678 C C . TYR A 1 87 ? -10.480 0.299 8.173 1.00 96.69 87 TYR A C 1
ATOM 680 O O . TYR A 1 87 ? -9.257 0.329 8.267 1.00 96.69 87 TYR A O 1
ATOM 688 N N . HIS A 1 88 ? -11.287 0.818 9.097 1.00 96.75 88 HIS A N 1
ATOM 689 C CA . HIS A 1 88 ? -10.799 1.443 10.325 1.00 96.75 88 HIS A CA 1
ATOM 690 C C . HIS A 1 88 ? -10.561 0.398 11.414 1.00 96.75 88 HIS A C 1
ATOM 692 O O . HIS A 1 88 ? -11.351 -0.532 11.594 1.00 96.75 88 HIS A O 1
ATOM 698 N N . ILE A 1 89 ? -9.465 0.566 12.146 1.00 94.81 89 ILE A N 1
ATOM 699 C CA . ILE A 1 89 ? -9.059 -0.294 13.249 1.00 94.81 89 ILE A CA 1
ATOM 700 C C . ILE A 1 89 ? -9.223 0.506 14.540 1.00 94.81 89 ILE A C 1
ATOM 702 O O . ILE A 1 89 ? -8.535 1.493 14.794 1.00 94.81 89 ILE A O 1
ATOM 706 N N . GLU A 1 90 ? -10.179 0.068 15.348 1.00 95.75 90 GLU A N 1
ATOM 707 C CA . GLU A 1 90 ? -10.602 0.770 16.555 1.00 95.75 90 GLU A CA 1
ATOM 708 C C . GLU A 1 90 ? -9.674 0.513 17.749 1.00 95.75 90 GLU A C 1
ATOM 710 O O . GLU A 1 90 ? -9.111 -0.571 17.909 1.00 95.75 90 GLU A O 1
ATOM 715 N N . GLY A 1 91 ? -9.583 1.502 18.644 1.00 94.75 91 GLY A N 1
ATOM 716 C CA . GLY A 1 91 ? -8.956 1.349 19.963 1.00 94.75 91 GLY A CA 1
ATOM 717 C C . GLY A 1 91 ? -7.424 1.332 19.980 1.00 94.75 91 GLY A C 1
ATOM 718 O O . GLY A 1 91 ? -6.834 0.925 20.980 1.00 94.75 91 GLY A O 1
ATOM 719 N N . ILE A 1 92 ? -6.781 1.769 18.900 1.00 93.25 92 ILE A N 1
ATOM 720 C CA . ILE A 1 92 ? -5.322 1.786 18.742 1.00 93.25 92 ILE A CA 1
ATOM 721 C C . ILE A 1 92 ? -4.842 3.131 18.186 1.00 93.25 92 ILE A C 1
ATOM 723 O O . ILE A 1 92 ? -5.657 3.981 17.841 1.00 93.25 92 ILE A O 1
ATOM 727 N N . ILE A 1 93 ? -3.525 3.325 18.114 1.00 91.12 93 ILE A N 1
ATOM 728 C CA . ILE A 1 93 ? -2.883 4.467 17.452 1.00 91.12 93 ILE A CA 1
ATOM 729 C C . ILE A 1 93 ? -1.803 3.917 16.521 1.00 91.12 93 ILE A C 1
ATOM 731 O O . ILE A 1 93 ? -1.010 3.059 16.920 1.00 91.12 93 ILE A O 1
ATOM 735 N N . ASN A 1 94 ? -1.786 4.412 15.293 1.00 91.44 94 ASN A N 1
ATOM 736 C CA . ASN A 1 94 ? -0.778 4.137 14.290 1.00 91.44 94 ASN A CA 1
ATOM 737 C C . ASN A 1 94 ? 0.466 4.988 14.567 1.00 91.44 94 ASN A C 1
ATOM 739 O O . ASN A 1 94 ? 0.567 6.113 14.099 1.00 91.44 94 ASN A O 1
ATOM 743 N N . ARG A 1 95 ? 1.378 4.479 15.397 1.00 90.81 95 ARG A N 1
ATOM 744 C CA . ARG A 1 95 ? 2.594 5.212 15.784 1.00 90.81 95 ARG A CA 1
ATOM 745 C C . ARG A 1 95 ? 3.801 4.911 14.886 1.00 90.81 95 ARG A C 1
ATOM 747 O O . ARG A 1 95 ? 4.666 5.765 14.769 1.00 90.81 95 ARG A O 1
ATOM 754 N N . ASP A 1 96 ? 3.914 3.658 14.451 1.00 90.38 96 ASP A N 1
ATOM 755 C CA . ASP A 1 96 ? 5.127 3.067 13.853 1.00 90.38 96 ASP A CA 1
ATOM 756 C C . ASP A 1 96 ? 4.758 1.749 13.137 1.00 90.38 96 ASP A C 1
ATOM 758 O O . ASP A 1 96 ? 5.154 0.646 13.527 1.00 90.38 96 ASP A O 1
ATOM 762 N N . TRP A 1 97 ? 3.804 1.833 12.216 1.00 92.75 97 TRP A N 1
ATOM 763 C CA . TRP A 1 97 ? 3.348 0.740 11.376 1.00 92.75 97 TRP A CA 1
ATOM 764 C C . TRP A 1 97 ? 4.151 0.727 10.088 1.00 92.75 97 TRP A C 1
ATOM 766 O O . TRP A 1 97 ? 3.959 1.565 9.215 1.00 92.75 97 TRP A 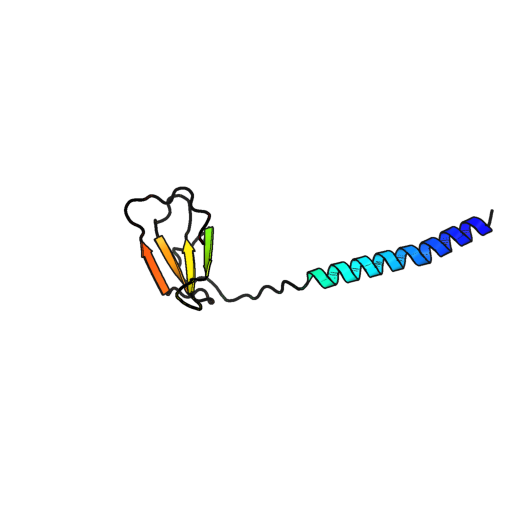O 1
ATOM 776 N N . GLU A 1 98 ? 4.991 -0.290 9.955 1.00 87.81 98 GLU A N 1
ATOM 777 C CA . GLU A 1 98 ? 5.857 -0.487 8.787 1.00 87.81 98 GLU A CA 1
ATOM 778 C C . GLU A 1 98 ? 5.524 -1.777 8.028 1.00 87.81 98 GLU A C 1
ATOM 780 O O . GLU A 1 98 ? 5.735 -1.876 6.823 1.00 87.81 98 GLU A O 1
ATOM 785 N N . ASP A 1 99 ? 4.992 -2.781 8.730 1.00 90.75 99 ASP A N 1
ATOM 786 C CA . ASP A 1 99 ? 4.806 -4.126 8.189 1.00 90.75 99 ASP A CA 1
ATOM 787 C C . ASP A 1 99 ? 3.329 -4.538 8.149 1.00 90.75 99 ASP A C 1
ATOM 789 O O . ASP A 1 99 ? 2.560 -4.304 9.088 1.00 90.75 99 ASP A O 1
ATOM 793 N N . ILE A 1 100 ? 2.948 -5.208 7.061 1.00 91.12 100 ILE A N 1
ATOM 794 C CA . ILE A 1 100 ? 1.614 -5.765 6.837 1.00 91.12 100 ILE A CA 1
ATOM 795 C C . ILE A 1 100 ? 1.723 -7.044 5.995 1.00 91.12 100 ILE A C 1
ATOM 797 O O . ILE A 1 100 ? 2.090 -6.990 4.826 1.00 91.12 100 ILE A O 1
ATOM 801 N N . ALA A 1 101 ? 1.375 -8.202 6.579 1.00 73.75 101 ALA A N 1
ATOM 802 C CA . ALA A 1 101 ? 1.243 -9.496 5.885 1.00 73.75 101 ALA A CA 1
ATOM 803 C C . ALA A 1 101 ? 0.532 -10.577 6.729 1.00 73.75 101 ALA A C 1
ATOM 805 O O . ALA A 1 101 ? 1.064 -10.962 7.791 1.00 73.75 101 ALA A O 1
#

Secondary structure (DSSP, 8-state):
--HHHHHHHHHHHHHHHHHHHHHHHHHHHGGG-----------TT-S---EEEE-SSSTTEEEEE--TT--SEEEEEETTS-EEEEEE-TT---SS-----